Protein AF-A0A2N2I3Z1-F1 (afdb_monomer)

Structure (mmCIF, N/CA/C/O backbone):
data_AF-A0A2N2I3Z1-F1
#
_entry.id   AF-A0A2N2I3Z1-F1
#
loop_
_atom_site.group_PDB
_atom_site.id
_atom_site.type_symbol
_atom_site.label_atom_id
_atom_site.label_alt_id
_atom_site.label_comp_id
_atom_site.label_asym_id
_atom_site.label_entity_id
_atom_site.label_seq_id
_atom_site.pdbx_PDB_ins_code
_atom_site.Cartn_x
_atom_site.Cartn_y
_atom_site.Cartn_z
_atom_site.occupancy
_atom_site.B_iso_or_equiv
_atom_site.auth_seq_id
_atom_site.auth_comp_id
_atom_site.auth_asym_id
_atom_site.auth_atom_id
_atom_site.pdbx_PDB_model_num
ATOM 1 N N . MET A 1 1 ? 44.248 4.668 8.172 1.00 40.88 1 MET A N 1
ATOM 2 C CA . MET A 1 1 ? 42.814 4.752 8.514 1.00 40.88 1 MET A CA 1
ATOM 3 C C . MET A 1 1 ? 42.147 3.564 7.845 1.00 40.88 1 MET A C 1
ATOM 5 O O . MET A 1 1 ? 42.142 3.505 6.626 1.00 40.88 1 MET A O 1
ATOM 9 N N . VAL A 1 2 ? 41.771 2.548 8.620 1.00 36.62 2 VAL A N 1
ATOM 10 C CA . VAL A 1 2 ? 41.259 1.268 8.106 1.00 36.62 2 VAL A CA 1
ATOM 11 C C . VAL A 1 2 ? 39.742 1.320 8.251 1.00 36.62 2 VAL A C 1
ATOM 13 O O . VAL A 1 2 ? 39.257 1.474 9.369 1.00 36.62 2 VAL A O 1
ATOM 16 N N . PHE A 1 3 ? 38.997 1.263 7.148 1.00 42.47 3 PHE A N 1
ATOM 17 C CA . PHE A 1 3 ? 37.540 1.151 7.208 1.00 42.47 3 PHE A CA 1
ATOM 18 C C . PHE A 1 3 ? 37.201 -0.286 7.614 1.00 42.47 3 PHE A C 1
ATOM 20 O O . PHE A 1 3 ? 37.257 -1.201 6.797 1.00 42.47 3 PHE A O 1
ATOM 27 N N . THR A 1 4 ? 36.912 -0.507 8.895 1.00 47.84 4 THR A N 1
ATOM 28 C CA . THR A 1 4 ? 36.293 -1.756 9.348 1.00 47.84 4 THR A CA 1
ATOM 29 C C . THR A 1 4 ? 34.893 -1.841 8.752 1.00 47.84 4 THR A C 1
ATOM 31 O O . THR A 1 4 ? 34.118 -0.891 8.859 1.00 47.84 4 THR A O 1
ATOM 34 N N . GLY A 1 5 ? 34.616 -2.960 8.078 1.00 46.31 5 GLY A N 1
ATOM 35 C CA . GLY A 1 5 ? 33.429 -3.185 7.261 1.00 46.31 5 GLY A CA 1
ATOM 36 C C . GLY A 1 5 ? 32.123 -2.821 7.962 1.00 46.31 5 GLY A C 1
ATOM 37 O O . GLY A 1 5 ? 31.852 -3.266 9.077 1.00 46.31 5 GLY A O 1
ATOM 38 N N . GLY A 1 6 ? 31.303 -2.027 7.273 1.00 40.97 6 GLY A N 1
ATOM 39 C CA . GLY A 1 6 ? 29.893 -1.905 7.604 1.00 40.97 6 GLY A CA 1
ATOM 40 C C . GLY A 1 6 ? 29.243 -3.270 7.413 1.00 40.97 6 GLY A C 1
ATOM 41 O O . GLY A 1 6 ? 29.343 -3.853 6.333 1.00 40.97 6 GLY A O 1
ATOM 42 N N . GLY A 1 7 ? 28.614 -3.799 8.464 1.00 49.03 7 GLY A N 1
ATOM 43 C CA . GLY A 1 7 ? 27.724 -4.950 8.322 1.00 49.03 7 GLY A CA 1
ATOM 44 C C . GLY A 1 7 ? 26.654 -4.667 7.258 1.00 49.03 7 GLY A C 1
ATOM 45 O O . GLY A 1 7 ? 26.416 -3.496 6.943 1.00 49.03 7 GLY A O 1
ATOM 46 N N . PRO A 1 8 ? 26.016 -5.703 6.684 1.00 54.47 8 PRO A N 1
ATOM 47 C CA . PRO A 1 8 ? 24.978 -5.498 5.684 1.00 54.47 8 PRO A CA 1
ATOM 48 C C . PRO A 1 8 ? 23.944 -4.528 6.253 1.00 54.47 8 PRO A C 1
ATOM 50 O O . PRO A 1 8 ? 23.392 -4.757 7.333 1.00 54.47 8 PRO A O 1
ATOM 53 N N . LEU A 1 9 ? 23.731 -3.410 5.555 1.00 52.53 9 LEU A N 1
ATOM 54 C CA . LEU A 1 9 ? 22.637 -2.513 5.891 1.00 52.53 9 LEU A CA 1
ATOM 55 C C . LEU A 1 9 ? 21.364 -3.368 5.894 1.00 52.53 9 LEU A C 1
ATOM 57 O O . LEU A 1 9 ? 21.168 -4.140 4.952 1.00 52.53 9 LEU A O 1
ATOM 61 N N . PRO A 1 10 ? 20.522 -3.296 6.934 1.00 66.12 10 PRO A N 1
ATOM 62 C CA . PRO A 1 10 ? 19.252 -3.997 6.924 1.00 66.12 10 PRO A CA 1
ATOM 63 C C . PRO A 1 10 ? 18.361 -3.339 5.864 1.00 66.12 10 PRO A C 1
ATOM 65 O O . PRO A 1 10 ? 17.658 -2.372 6.145 1.00 66.12 10 PRO A O 1
ATOM 68 N N . VAL A 1 11 ? 18.457 -3.831 4.630 1.00 71.38 11 VAL A N 1
ATOM 69 C CA . VAL A 1 11 ? 17.622 -3.425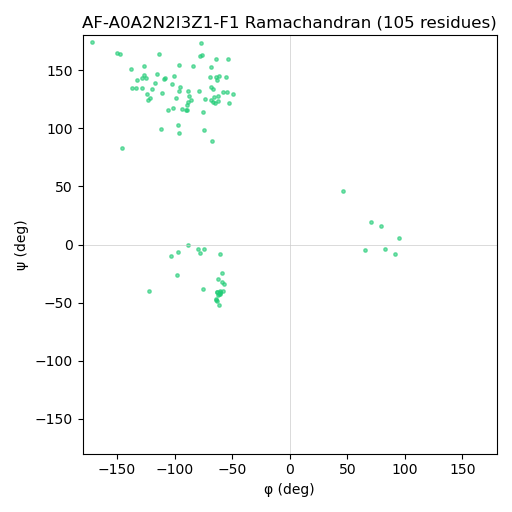 3.502 1.00 71.38 11 VAL A CA 1
ATOM 70 C C . VAL A 1 11 ? 16.284 -4.133 3.640 1.00 71.38 11 VAL A C 1
ATOM 72 O O . VAL A 1 11 ? 16.217 -5.335 3.891 1.00 71.38 11 VAL A O 1
ATOM 75 N N . SER A 1 12 ? 15.211 -3.367 3.497 1.00 81.94 12 SER A N 1
ATOM 76 C CA . SER A 1 12 ? 13.855 -3.895 3.486 1.00 81.94 12 SER A CA 1
ATOM 77 C C . SER A 1 12 ? 13.651 -4.849 2.318 1.00 81.94 12 SER A C 1
ATOM 79 O O . SER A 1 12 ? 13.895 -4.478 1.169 1.00 81.94 12 SER A O 1
ATOM 81 N N . SER A 1 13 ? 13.151 -6.055 2.593 1.00 87.38 13 SER A N 1
ATOM 82 C CA . SER A 1 13 ? 12.783 -7.008 1.540 1.00 87.38 13 SER A CA 1
ATOM 83 C C . SER A 1 13 ? 11.730 -6.429 0.592 1.00 87.38 13 SER A C 1
ATOM 85 O O . SER A 1 13 ? 11.773 -6.701 -0.602 1.00 87.38 13 SER A O 1
ATOM 87 N N . ARG A 1 14 ? 10.836 -5.566 1.095 1.00 91.00 14 ARG A N 1
ATOM 88 C CA . ARG A 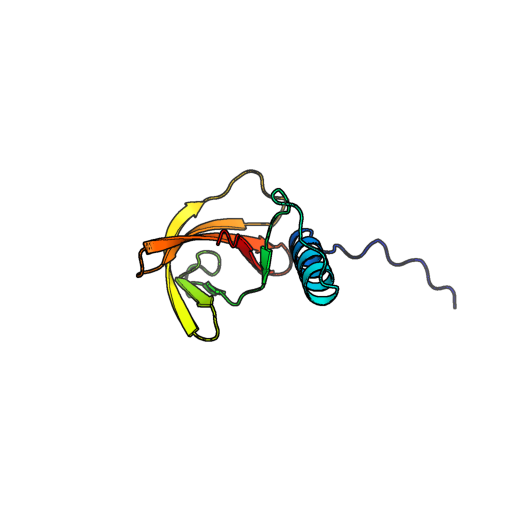1 14 ? 9.805 -4.897 0.289 1.00 91.00 14 ARG A CA 1
ATOM 89 C C . ARG A 1 14 ? 10.367 -3.768 -0.563 1.00 91.00 14 ARG A C 1
ATOM 91 O O . ARG A 1 14 ? 9.962 -3.645 -1.712 1.00 91.00 14 ARG A O 1
ATOM 98 N N . ALA A 1 15 ? 11.324 -2.995 -0.043 1.00 89.12 15 ALA A N 1
ATOM 99 C CA . ALA A 1 15 ? 12.042 -2.011 -0.858 1.00 89.12 15 ALA A CA 1
ATOM 100 C C . ALA A 1 15 ? 12.808 -2.692 -1.996 1.00 89.12 15 ALA A C 1
ATOM 102 O O . ALA A 1 15 ? 12.785 -2.212 -3.125 1.00 89.12 15 ALA A O 1
ATOM 103 N N . LEU A 1 16 ? 13.462 -3.822 -1.701 1.00 89.94 16 LEU A N 1
ATOM 104 C CA . LEU A 1 16 ? 14.176 -4.603 -2.704 1.00 89.94 16 LEU A CA 1
ATOM 105 C C . LEU A 1 16 ? 13.214 -5.161 -3.760 1.00 89.94 16 LEU A C 1
ATOM 107 O O . LEU A 1 16 ? 13.469 -4.982 -4.945 1.00 89.94 16 LEU A O 1
ATOM 111 N N . ALA A 1 17 ? 12.094 -5.758 -3.338 1.00 90.38 17 ALA A N 1
ATOM 112 C CA . ALA A 1 17 ? 11.070 -6.275 -4.246 1.00 90.38 17 ALA A CA 1
ATOM 113 C C . ALA A 1 17 ? 10.464 -5.172 -5.130 1.00 90.38 17 ALA A C 1
ATOM 115 O O . ALA A 1 17 ? 10.289 -5.374 -6.330 1.00 90.38 17 ALA A O 1
ATOM 116 N N . GLN A 1 18 ? 10.195 -3.990 -4.562 1.00 91.62 18 GLN A N 1
ATOM 117 C CA . GLN A 1 18 ? 9.740 -2.835 -5.333 1.00 91.62 18 GLN A CA 1
ATOM 118 C C . GLN A 1 18 ? 10.791 -2.409 -6.366 1.00 91.62 18 GLN A C 1
ATOM 120 O O . GLN A 1 18 ? 10.471 -2.296 -7.544 1.00 91.62 18 GLN A O 1
ATOM 125 N N . ALA A 1 19 ? 12.043 -2.201 -5.947 1.00 92.31 19 ALA A N 1
ATOM 126 C CA . ALA A 1 19 ? 13.111 -1.764 -6.845 1.00 92.31 19 ALA A CA 1
ATOM 127 C C . ALA A 1 19 ? 13.354 -2.771 -7.979 1.00 92.31 19 ALA A C 1
ATOM 129 O O . ALA A 1 19 ? 13.548 -2.386 -9.128 1.00 92.31 19 ALA A O 1
ATOM 130 N N . GLU A 1 20 ? 13.311 -4.065 -7.668 1.00 93.12 20 GLU A N 1
ATOM 131 C CA . GLU A 1 20 ? 13.439 -5.132 -8.654 1.00 93.12 20 GLU A CA 1
ATOM 132 C C . GLU A 1 20 ? 12.285 -5.108 -9.671 1.00 93.12 20 GLU A C 1
ATOM 134 O O . GLU A 1 20 ? 12.519 -5.273 -10.869 1.00 93.12 20 GLU A O 1
ATOM 139 N N . TYR A 1 21 ? 11.051 -4.864 -9.215 1.00 92.31 21 TYR A N 1
ATOM 140 C CA . TYR A 1 21 ? 9.891 -4.704 -10.093 1.00 92.31 21 TYR A CA 1
ATOM 141 C C . TYR A 1 21 ? 10.042 -3.472 -11.000 1.00 92.31 21 TYR A C 1
ATOM 143 O O . TYR A 1 21 ? 9.857 -3.574 -12.214 1.00 92.31 21 TYR A O 1
ATOM 151 N N . ASP A 1 22 ? 10.417 -2.325 -10.429 1.00 92.06 22 ASP A N 1
ATOM 152 C CA . ASP A 1 22 ? 10.545 -1.055 -11.149 1.00 92.06 22 ASP A CA 1
ATOM 153 C C . ASP A 1 22 ? 11.626 -1.136 -12.243 1.00 92.06 22 ASP A C 1
ATOM 155 O O . ASP A 1 22 ? 11.371 -0.759 -13.387 1.00 92.06 22 ASP A O 1
ATOM 159 N N . ILE A 1 23 ? 12.785 -1.734 -11.938 1.00 94.31 23 ILE A N 1
ATOM 160 C CA . ILE A 1 23 ? 13.872 -1.966 -12.909 1.00 94.31 23 ILE A CA 1
ATOM 161 C C . ILE A 1 23 ? 13.411 -2.863 -14.063 1.00 94.31 23 ILE A C 1
ATOM 163 O O . ILE A 1 23 ? 13.761 -2.615 -15.218 1.00 94.31 23 ILE A O 1
ATOM 167 N N . ARG A 1 24 ? 12.633 -3.917 -13.780 1.00 94.19 24 ARG A N 1
ATOM 168 C CA . ARG A 1 24 ? 12.104 -4.803 -14.828 1.00 94.19 24 ARG A CA 1
ATOM 169 C C . ARG A 1 24 ? 11.173 -4.068 -15.772 1.00 94.19 24 ARG A C 1
ATOM 171 O O . ARG A 1 24 ? 11.361 -4.141 -16.984 1.00 94.19 24 ARG A O 1
ATOM 178 N N . MET A 1 25 ? 10.225 -3.327 -15.210 1.00 93.19 25 MET A N 1
ATOM 179 C CA . MET A 1 25 ? 9.288 -2.533 -15.994 1.00 93.19 25 MET A CA 1
ATOM 180 C C . MET A 1 25 ? 10.006 -1.477 -16.840 1.00 93.19 25 MET A C 1
ATOM 182 O O . MET A 1 25 ? 9.675 -1.325 -18.014 1.00 93.19 25 MET A O 1
ATOM 186 N N . GLU A 1 26 ? 11.008 -0.787 -16.284 1.00 95.19 26 GLU A N 1
ATOM 187 C CA . GLU A 1 26 ? 11.826 0.189 -17.018 1.00 95.19 26 GLU A CA 1
ATOM 188 C C . GLU A 1 26 ? 12.620 -0.465 -18.161 1.00 95.19 26 GLU A C 1
ATOM 190 O O . GLU A 1 26 ? 12.681 0.070 -19.267 1.00 95.19 26 GLU A O 1
ATOM 195 N N . GLY A 1 27 ? 13.175 -1.657 -17.924 1.00 95.81 27 GLY A N 1
ATOM 196 C CA . GLY A 1 27 ? 13.902 -2.442 -18.924 1.00 95.81 27 GLY A CA 1
ATOM 197 C C . GLY A 1 27 ? 13.022 -3.125 -19.977 1.00 95.81 27 GLY A C 1
ATOM 198 O O . GLY A 1 27 ? 13.553 -3.7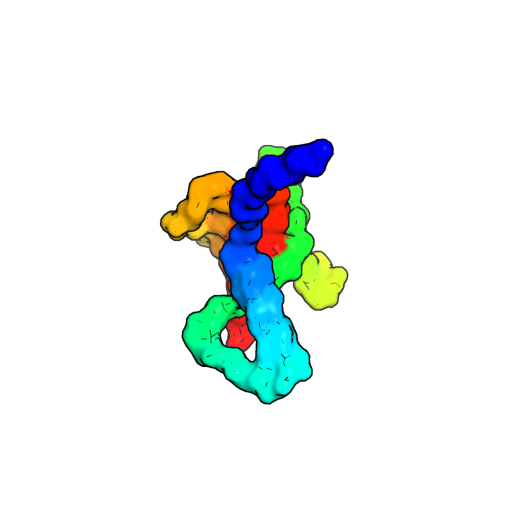66 -20.884 1.00 95.81 27 GLY A O 1
ATOM 199 N N . GLY A 1 28 ? 11.693 -3.020 -19.868 1.00 95.62 28 GLY A N 1
ATOM 200 C CA . GLY A 1 28 ? 10.747 -3.716 -20.744 1.00 95.62 28 GLY A CA 1
ATOM 201 C C . GLY A 1 28 ? 10.687 -5.230 -20.515 1.00 95.62 28 GLY A C 1
ATOM 202 O O . GLY A 1 28 ? 10.234 -5.965 -21.393 1.00 95.62 28 GLY A O 1
ATOM 203 N N . TRP A 1 29 ? 11.151 -5.713 -19.361 1.00 94.88 29 TRP A N 1
ATOM 204 C CA . TRP A 1 29 ? 11.013 -7.109 -18.955 1.00 94.88 29 TRP A CA 1
ATOM 205 C C . TRP A 1 29 ? 9.690 -7.311 -18.225 1.00 94.88 29 TRP A C 1
ATOM 207 O O . TRP A 1 29 ? 9.402 -6.626 -17.245 1.00 94.88 29 TRP A O 1
ATOM 217 N N . GLU A 1 30 ? 8.906 -8.290 -18.670 1.00 90.69 30 GLU A N 1
ATOM 218 C CA . GLU A 1 30 ? 7.681 -8.681 -17.975 1.00 90.69 30 GLU A CA 1
ATOM 219 C C . GLU A 1 30 ? 8.029 -9.305 -16.609 1.00 90.69 30 GLU A C 1
ATOM 221 O O . GLU A 1 30 ? 8.786 -10.283 -16.554 1.00 90.69 30 GLU A O 1
ATOM 226 N N . PRO A 1 31 ? 7.517 -8.758 -15.490 1.00 88.44 31 PRO A N 1
ATOM 227 C CA . PRO A 1 31 ? 7.708 -9.363 -14.180 1.00 88.44 31 PRO A CA 1
ATOM 228 C C . PRO A 1 31 ? 7.036 -10.744 -14.104 1.00 88.44 31 PRO A C 1
ATOM 230 O O . PRO A 1 31 ? 5.945 -10.920 -14.655 1.00 88.44 31 PRO A O 1
ATOM 233 N N . PRO A 1 32 ? 7.632 -11.722 -13.396 1.00 88.06 32 PRO A N 1
ATOM 234 C CA . PRO A 1 32 ? 6.973 -12.996 -13.127 1.00 88.06 3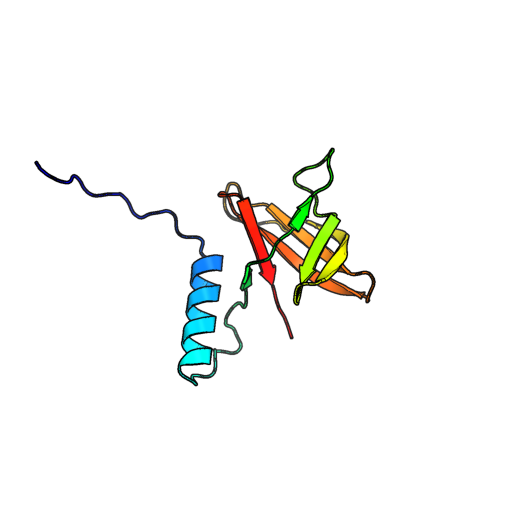2 PRO A CA 1
ATOM 235 C C . PRO A 1 32 ? 5.614 -12.802 -12.443 1.00 88.06 32 PRO A C 1
ATOM 237 O O . PRO A 1 32 ? 5.455 -11.920 -11.601 1.00 88.06 32 PRO A O 1
ATOM 240 N N . VAL A 1 33 ? 4.639 -13.654 -12.771 1.00 83.75 33 VAL A N 1
ATOM 241 C CA . VAL A 1 33 ? 3.266 -13.574 -12.228 1.00 83.75 33 VAL A CA 1
ATOM 242 C C . VAL A 1 33 ? 3.229 -13.761 -10.706 1.00 83.75 33 VAL A C 1
ATOM 244 O O . VAL A 1 33 ? 2.355 -13.225 -10.030 1.00 83.75 33 VAL A O 1
ATOM 247 N N . ASP A 1 34 ? 4.169 -14.527 -10.164 1.00 85.62 34 ASP A N 1
ATOM 248 C CA . ASP A 1 34 ? 4.319 -14.811 -8.738 1.00 85.62 34 ASP A CA 1
ATOM 249 C C . ASP A 1 34 ? 5.192 -13.787 -7.999 1.00 85.62 34 ASP A C 1
ATOM 251 O O . ASP A 1 34 ? 5.362 -13.891 -6.783 1.00 85.62 34 ASP A O 1
ATOM 255 N N . MET A 1 35 ? 5.726 -12.782 -8.699 1.00 84.75 35 MET A N 1
ATOM 256 C CA . MET A 1 35 ? 6.518 -11.737 -8.070 1.00 84.75 35 MET A CA 1
ATOM 257 C C . MET A 1 35 ? 5.636 -10.867 -7.171 1.00 84.75 35 MET A C 1
ATOM 259 O O . MET A 1 35 ? 4.655 -10.263 -7.610 1.00 84.75 35 MET A O 1
ATOM 263 N N . GLU A 1 36 ? 6.012 -10.756 -5.898 1.00 82.62 36 GLU A N 1
ATOM 264 C CA . GLU A 1 36 ? 5.322 -9.865 -4.973 1.00 82.62 36 GLU A CA 1
ATOM 265 C C . GLU A 1 36 ? 5.495 -8.403 -5.393 1.00 82.62 36 GLU A C 1
ATOM 267 O O . GLU A 1 36 ? 6.607 -7.874 -5.444 1.00 82.62 36 GLU A O 1
ATOM 272 N N . ARG A 1 37 ? 4.373 -7.722 -5.635 1.00 88.56 37 ARG A N 1
ATOM 273 C CA . ARG A 1 37 ? 4.363 -6.295 -5.944 1.00 88.56 37 ARG A CA 1
ATOM 274 C C . ARG A 1 37 ? 4.066 -5.474 -4.698 1.00 88.56 37 ARG A C 1
ATOM 276 O O . ARG A 1 37 ? 2.912 -5.341 -4.282 1.00 88.56 37 ARG A O 1
ATOM 283 N N . TRP A 1 38 ? 5.122 -4.887 -4.152 1.00 91.81 38 TRP A N 1
ATOM 284 C CA . TRP A 1 38 ? 5.050 -3.908 -3.075 1.00 91.81 38 TRP A CA 1
ATOM 285 C C . TRP A 1 38 ? 5.238 -2.502 -3.630 1.00 91.81 38 TRP A C 1
ATOM 287 O O . TRP A 1 38 ? 6.112 -2.278 -4.462 1.00 91.81 38 TRP A O 1
ATOM 297 N N . ILE A 1 39 ? 4.442 -1.548 -3.151 1.00 91.50 39 ILE A N 1
ATOM 298 C CA . ILE A 1 39 ? 4.664 -0.124 -3.426 1.00 91.50 39 ILE A CA 1
ATOM 299 C C . ILE A 1 39 ? 4.887 0.618 -2.122 1.00 91.50 39 ILE A C 1
ATOM 301 O O . ILE A 1 39 ? 4.130 0.429 -1.173 1.00 91.50 39 ILE A O 1
ATOM 305 N N . HIS A 1 40 ? 5.902 1.469 -2.070 1.00 93.19 40 HIS A N 1
ATOM 306 C CA . HIS A 1 40 ? 6.072 2.428 -0.992 1.00 93.19 40 HIS A CA 1
ATOM 307 C C . HIS A 1 40 ? 4.972 3.493 -1.066 1.00 93.19 40 HIS A C 1
ATOM 309 O O . HIS A 1 40 ? 4.677 4.018 -2.141 1.00 93.19 40 HIS A O 1
ATOM 315 N N . LEU A 1 41 ? 4.378 3.842 0.075 1.00 93.56 41 LEU A N 1
ATOM 316 C CA . LEU A 1 41 ? 3.353 4.884 0.147 1.00 93.56 41 LEU A CA 1
ATOM 317 C C . LEU A 1 41 ? 3.383 5.644 1.471 1.00 93.56 41 LEU A C 1
ATOM 319 O O . LEU A 1 41 ? 3.951 5.192 2.465 1.00 93.56 41 LEU A O 1
ATOM 323 N N . LEU A 1 42 ? 2.721 6.801 1.492 1.00 95.00 42 LEU A N 1
ATOM 324 C CA . LEU A 1 42 ? 2.523 7.562 2.721 1.00 95.00 42 LEU A CA 1
ATOM 325 C C . LEU A 1 42 ? 1.252 7.106 3.432 1.00 95.00 42 LEU A C 1
ATOM 327 O O . LEU A 1 42 ? 0.181 7.010 2.835 1.00 95.00 42 LEU A O 1
ATOM 331 N N . VAL A 1 43 ? 1.375 6.860 4.733 1.00 94.50 43 VAL A N 1
ATOM 332 C CA . VAL A 1 43 ? 0.265 6.472 5.602 1.00 94.50 43 VAL A CA 1
ATOM 333 C C . VAL A 1 43 ? 0.142 7.492 6.719 1.00 94.50 43 VAL A C 1
ATOM 335 O O . VAL A 1 43 ? 1.098 7.743 7.452 1.00 94.50 43 VAL A O 1
ATOM 338 N N . ASP A 1 44 ? -1.056 8.039 6.863 1.00 93.44 44 ASP A N 1
ATOM 339 C CA . ASP A 1 44 ? -1.453 8.824 8.021 1.00 93.44 44 ASP A CA 1
ATOM 340 C C . ASP A 1 44 ? -2.059 7.871 9.056 1.00 93.44 44 ASP A C 1
ATOM 342 O O . ASP A 1 44 ? -3.074 7.204 8.805 1.00 93.44 44 ASP A O 1
ATOM 346 N N . ALA A 1 45 ? -1.400 7.757 10.206 1.00 86.31 45 ALA A N 1
ATOM 347 C CA . ALA A 1 45 ? -1.852 6.939 11.324 1.00 86.31 45 ALA A CA 1
ATOM 348 C C . ALA A 1 45 ? -2.616 7.796 12.339 1.00 86.31 45 ALA A C 1
ATOM 350 O O . ALA A 1 45 ? -2.400 9.002 12.447 1.00 86.31 45 ALA A O 1
ATOM 351 N N . ARG A 1 46 ? -3.522 7.189 13.112 1.00 79.25 46 ARG A N 1
ATOM 352 C CA . ARG A 1 46 ? -4.344 7.967 14.052 1.00 79.25 46 ARG A CA 1
ATOM 353 C C . ARG A 1 46 ? -3.478 8.679 15.109 1.00 79.25 46 ARG A C 1
ATOM 355 O O . ARG A 1 46 ? -2.543 8.075 15.628 1.00 79.25 46 ARG A O 1
ATOM 362 N N . PRO A 1 47 ? -3.852 9.897 15.556 1.00 69.69 47 PRO A N 1
ATOM 363 C CA . PRO A 1 47 ? -3.077 10.642 16.558 1.00 69.69 47 PRO A CA 1
ATOM 364 C C . PRO A 1 47 ? -2.861 9.892 17.884 1.00 69.69 47 PRO A C 1
ATOM 366 O O . PRO A 1 47 ? -1.816 10.021 18.511 1.00 69.69 47 PRO A O 1
ATOM 369 N N . HIS A 1 48 ? -3.840 9.082 18.296 1.00 75.81 48 HIS A N 1
ATOM 370 C CA . HIS A 1 48 ? -3.811 8.310 19.547 1.00 75.81 48 HIS A CA 1
ATOM 371 C C . HIS A 1 48 ? -3.363 6.853 19.342 1.00 75.81 48 HIS A C 1
ATOM 373 O O . HIS A 1 48 ? -3.172 6.123 20.310 1.00 75.81 48 HIS A O 1
ATOM 379 N N . ASP A 1 49 ? -3.193 6.432 18.087 1.00 81.38 49 ASP A N 1
ATOM 380 C CA . ASP A 1 49 ? -2.687 5.118 17.708 1.00 81.38 49 ASP A CA 1
ATOM 381 C C . ASP A 1 49 ? -1.857 5.263 16.432 1.00 81.38 49 ASP A C 1
ATOM 383 O O . ASP A 1 49 ? -2.325 5.035 15.314 1.00 81.38 49 ASP A O 1
ATOM 387 N N . ARG A 1 50 ? -0.593 5.657 16.627 1.00 73.19 50 ARG A N 1
ATOM 388 C CA . ARG A 1 50 ? 0.378 5.876 15.546 1.00 73.19 50 ARG A CA 1
ATOM 389 C C . ARG A 1 50 ? 0.660 4.629 14.704 1.00 73.19 50 ARG A C 1
ATOM 391 O O . ARG A 1 50 ? 1.398 4.707 13.727 1.00 73.19 50 ARG A O 1
ATOM 398 N N . TRP A 1 51 ? 0.154 3.471 15.121 1.00 83.00 51 TRP A N 1
ATOM 399 C CA . TRP A 1 51 ? 0.347 2.208 14.426 1.00 83.00 51 TRP A CA 1
ATOM 400 C C . TRP A 1 51 ? -0.840 1.854 13.547 1.00 83.00 51 TRP A C 1
ATOM 402 O O . TRP A 1 51 ? -0.651 1.137 12.571 1.00 83.00 51 TRP A O 1
ATOM 412 N N . ARG A 1 52 ? -2.043 2.341 13.870 1.00 89.81 52 ARG A N 1
ATOM 413 C CA . ARG A 1 52 ? -3.252 2.007 13.125 1.00 89.81 52 ARG A CA 1
ATOM 414 C C . ARG A 1 52 ? -3.461 2.992 11.970 1.00 89.81 52 ARG A C 1
ATOM 416 O O . ARG A 1 52 ? -3.701 4.178 12.223 1.00 89.81 52 ARG A O 1
ATOM 423 N N . PRO A 1 53 ? -3.403 2.518 10.715 1.00 93.44 53 PRO A N 1
ATOM 424 C CA . PRO A 1 53 ? -3.594 3.369 9.550 1.00 93.44 53 PRO A CA 1
ATOM 425 C C . PRO A 1 53 ? -5.010 3.953 9.529 1.00 93.44 53 PRO A C 1
ATOM 427 O O . PRO A 1 53 ? -5.982 3.291 9.905 1.00 93.44 53 PRO A O 1
ATOM 430 N N . HIS A 1 54 ? -5.107 5.210 9.107 1.00 93.56 54 HIS A N 1
ATOM 431 C CA . HIS A 1 54 ? -6.359 5.948 8.953 1.00 93.56 54 HIS A CA 1
ATOM 432 C C . HIS A 1 54 ? -6.541 6.450 7.524 1.00 93.56 54 HIS A C 1
ATOM 434 O O . HIS A 1 54 ? -7.647 6.396 6.987 1.00 93.56 54 HIS A O 1
ATOM 440 N N . ARG A 1 55 ? -5.457 6.919 6.896 1.00 94.81 55 ARG A N 1
ATOM 441 C CA . ARG A 1 55 ? -5.456 7.317 5.488 1.00 94.81 55 ARG A CA 1
ATOM 442 C C . ARG A 1 55 ? -4.193 6.828 4.804 1.00 94.81 55 ARG A C 1
ATOM 444 O O . ARG A 1 55 ? -3.144 6.708 5.431 1.00 94.81 55 ARG A O 1
ATOM 451 N N . VAL A 1 56 ? -4.305 6.578 3.512 1.00 94.69 56 VAL A N 1
ATOM 452 C CA . VAL A 1 56 ? -3.197 6.191 2.639 1.00 94.69 56 VAL A CA 1
ATOM 453 C C . VAL A 1 56 ? -3.131 7.147 1.462 1.00 94.69 56 VAL A C 1
ATOM 455 O O . VAL A 1 56 ? -4.175 7.582 0.976 1.00 94.69 56 VAL A O 1
ATOM 458 N N . GLN A 1 57 ? -1.930 7.486 1.007 1.00 94.25 57 GLN A N 1
ATOM 459 C CA . GLN A 1 57 ? -1.756 8.263 -0.210 1.00 94.25 57 GLN A CA 1
ATOM 460 C C . GLN A 1 57 ? -1.554 7.321 -1.398 1.00 94.25 57 GLN A C 1
ATOM 462 O O . GLN A 1 57 ? -0.572 6.583 -1.447 1.00 94.25 57 GLN A O 1
ATOM 467 N N . LEU A 1 58 ? -2.485 7.349 -2.349 1.00 88.44 58 LEU A N 1
ATOM 468 C CA . LEU A 1 58 ? -2.453 6.576 -3.591 1.00 88.44 58 LEU A CA 1
ATOM 469 C C . LEU A 1 58 ? -2.674 7.537 -4.753 1.00 88.44 58 LEU A C 1
ATOM 471 O O . LEU A 1 58 ? -3.558 8.385 -4.671 1.00 88.44 58 LEU A O 1
ATOM 475 N N . ALA A 1 59 ? -1.878 7.417 -5.819 1.00 86.44 59 ALA A N 1
ATOM 476 C CA . ALA A 1 59 ? -1.945 8.322 -6.973 1.00 86.44 59 ALA A CA 1
ATOM 477 C C . ALA A 1 59 ? -2.021 9.807 -6.549 1.00 86.44 59 ALA A C 1
ATOM 479 O O . ALA A 1 59 ? -2.879 10.557 -7.004 1.00 86.44 59 ALA A O 1
ATOM 480 N N . GLU A 1 60 ? -1.162 10.190 -5.595 1.00 88.94 60 GLU A N 1
ATOM 481 C CA . GLU A 1 60 ? -1.061 11.537 -5.003 1.00 88.94 60 GLU A CA 1
ATOM 482 C C . GLU A 1 60 ? -2.281 12.010 -4.185 1.00 88.94 60 GLU A C 1
ATOM 484 O O . GLU A 1 60 ? -2.199 13.028 -3.493 1.00 88.94 60 GLU A O 1
ATOM 489 N N . ALA A 1 61 ? -3.370 11.242 -4.143 1.00 91.75 61 ALA A N 1
ATOM 490 C CA . ALA A 1 61 ? -4.574 11.539 -3.379 1.00 91.75 61 ALA A CA 1
ATOM 491 C C . ALA A 1 61 ? -4.631 10.757 -2.058 1.00 91.75 61 ALA A C 1
ATOM 493 O O . ALA A 1 61 ? -4.210 9.606 -1.957 1.00 91.75 61 ALA A O 1
ATOM 494 N N . TRP A 1 62 ? -5.185 11.379 -1.017 1.0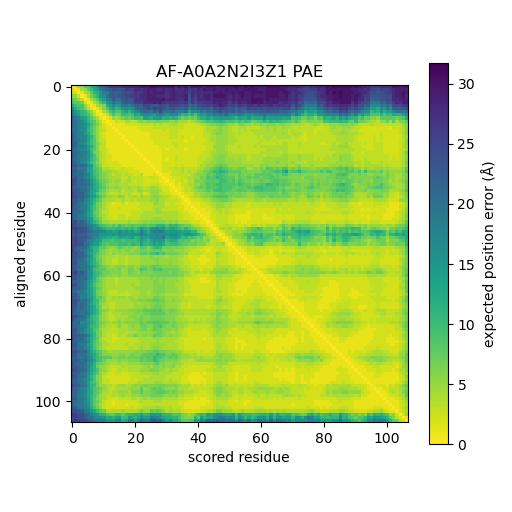0 94.50 62 TRP A N 1
ATOM 495 C CA . TRP A 1 62 ? -5.397 10.721 0.271 1.00 94.50 62 TRP A CA 1
ATOM 496 C C . TRP A 1 62 ? -6.744 10.003 0.316 1.00 94.50 62 TRP A C 1
ATOM 498 O O . TRP A 1 62 ? -7.795 10.637 0.223 1.00 94.50 62 TRP A O 1
ATOM 508 N N . HIS A 1 63 ? -6.709 8.704 0.586 1.00 93.94 63 HIS A N 1
ATOM 509 C CA . HIS A 1 63 ? -7.879 7.850 0.739 1.00 93.94 63 HIS A CA 1
ATOM 510 C C . HIS A 1 63 ? -8.023 7.407 2.189 1.00 93.94 63 HIS A C 1
ATOM 512 O O . HIS A 1 63 ? -7.071 6.923 2.797 1.00 93.94 63 HIS A O 1
ATOM 518 N N . GLU A 1 64 ? -9.221 7.559 2.747 1.00 95.19 64 GLU A N 1
ATOM 519 C CA . GLU A 1 64 ? -9.543 6.963 4.042 1.00 95.19 64 GLU A CA 1
ATOM 520 C C . GLU A 1 64 ? -9.625 5.444 3.943 1.00 95.19 64 GLU A C 1
ATOM 522 O O . GLU A 1 64 ? -10.106 4.898 2.941 1.00 95.19 64 GLU A O 1
ATOM 527 N N . VAL A 1 65 ? -9.176 4.784 5.009 1.00 94.81 65 VAL A N 1
ATOM 528 C CA . VAL A 1 65 ? -9.181 3.330 5.111 1.00 94.81 65 VAL A CA 1
ATOM 529 C C . VAL A 1 65 ? -9.740 2.845 6.441 1.00 94.81 65 VAL A C 1
ATOM 531 O O . VAL A 1 65 ? -9.447 3.386 7.509 1.00 94.81 65 VAL A O 1
ATOM 534 N N . ASP A 1 66 ? -10.488 1.753 6.363 1.00 95.25 66 ASP A N 1
ATOM 535 C CA . ASP A 1 66 ? -10.922 0.965 7.502 1.00 95.25 66 ASP A CA 1
ATOM 536 C C . ASP A 1 66 ? -10.010 -0.246 7.664 1.00 95.25 66 ASP A C 1
ATOM 538 O O . ASP A 1 66 ? -9.821 -1.036 6.739 1.00 95.25 66 ASP A O 1
ATOM 542 N N . VAL A 1 67 ? -9.445 -0.418 8.859 1.00 94.88 67 VAL A N 1
ATOM 543 C CA . VAL A 1 67 ? -8.700 -1.635 9.199 1.00 94.88 67 VAL A CA 1
ATOM 544 C C . VAL A 1 67 ? -9.695 -2.756 9.458 1.00 94.88 67 VAL A C 1
ATOM 546 O O . VAL A 1 67 ? -10.436 -2.710 10.442 1.00 94.88 67 VAL A O 1
ATOM 549 N N . ILE A 1 68 ? -9.667 -3.764 8.591 1.00 96.06 68 ILE A N 1
ATOM 550 C CA . ILE A 1 68 ? -10.543 -4.941 8.634 1.00 96.06 68 ILE A CA 1
ATOM 551 C C . ILE A 1 68 ? -9.831 -6.186 9.175 1.00 96.06 68 ILE A C 1
ATOM 553 O O . ILE A 1 68 ? -10.480 -7.184 9.469 1.00 96.06 68 ILE A O 1
ATOM 557 N N . GLY A 1 69 ? -8.507 -6.134 9.343 1.00 95.38 69 GLY A N 1
ATOM 558 C CA . GLY A 1 69 ? -7.737 -7.220 9.942 1.00 95.38 69 GLY A CA 1
ATOM 559 C C . GLY A 1 69 ? -6.278 -6.859 10.203 1.00 95.38 69 GLY A C 1
ATOM 560 O O . GLY A 1 69 ? -5.795 -5.796 9.807 1.00 95.38 69 GLY A O 1
ATOM 561 N N . THR A 1 70 ? -5.565 -7.768 10.860 1.00 94.75 70 THR A N 1
ATOM 562 C CA . THR A 1 70 ? -4.120 -7.689 11.106 1.00 94.75 70 THR A CA 1
ATOM 563 C C . THR A 1 70 ? -3.404 -8.825 10.382 1.00 94.75 70 THR A C 1
ATOM 565 O O . THR A 1 70 ? -3.946 -9.917 10.229 1.00 94.75 70 THR A O 1
ATOM 568 N N . VAL A 1 71 ? -2.182 -8.565 9.923 1.00 94.38 71 VAL A N 1
ATOM 569 C CA . VAL A 1 71 ? -1.325 -9.574 9.287 1.00 94.38 71 VAL A CA 1
ATOM 570 C C . VAL A 1 71 ? -0.389 -10.157 10.336 1.00 94.38 71 VAL A C 1
ATOM 572 O O . VAL A 1 71 ? 0.200 -9.422 11.130 1.00 94.38 71 VAL A O 1
ATOM 575 N N . VAL A 1 72 ? -0.247 -11.478 10.325 1.00 92.19 72 VAL A N 1
ATOM 576 C CA . VAL A 1 72 ? 0.641 -12.239 11.213 1.00 92.19 72 VAL A CA 1
ATOM 577 C C . VAL A 1 72 ? 1.772 -12.885 10.410 1.00 92.19 72 VAL A C 1
ATOM 579 O O . VAL A 1 72 ? 1.685 -12.974 9.189 1.00 92.19 72 VAL A O 1
ATOM 582 N N . GLY A 1 73 ? 2.834 -13.332 11.086 1.00 91.06 73 GLY A N 1
ATOM 583 C CA . GLY A 1 73 ? 3.983 -13.981 10.433 1.00 91.06 73 GLY A CA 1
ATOM 584 C C . GLY A 1 73 ? 4.975 -13.019 9.770 1.00 91.06 73 GLY A C 1
ATOM 585 O O . GLY A 1 73 ? 5.789 -13.445 8.958 1.00 91.06 73 GLY A O 1
ATOM 586 N N . LEU A 1 74 ? 4.907 -11.728 10.102 1.00 89.94 74 LEU A N 1
ATOM 587 C CA . LEU A 1 74 ? 5.866 -10.726 9.641 1.00 89.94 74 LEU A CA 1
ATOM 588 C C . LEU A 1 74 ? 7.178 -10.795 10.429 1.00 89.94 74 LEU A C 1
ATOM 590 O O . LEU A 1 74 ? 7.223 -11.351 11.530 1.00 89.94 74 LEU A O 1
ATOM 594 N N . ALA A 1 75 ? 8.235 -10.198 9.876 1.00 88.88 75 ALA A N 1
ATOM 595 C CA . ALA A 1 75 ? 9.521 -10.114 10.555 1.00 88.88 75 ALA A CA 1
ATOM 596 C C . ALA A 1 75 ? 9.432 -9.271 11.842 1.00 88.88 75 ALA A C 1
ATOM 598 O O . ALA A 1 75 ? 8.525 -8.455 12.029 1.00 88.88 75 ALA A O 1
ATOM 599 N N . GLU A 1 76 ? 10.393 -9.457 12.748 1.00 87.56 76 GLU A N 1
ATOM 600 C CA . GLU A 1 76 ? 10.411 -8.738 14.022 1.00 87.56 76 GLU A CA 1
ATOM 601 C C . GLU A 1 76 ? 10.439 -7.212 13.817 1.00 87.56 76 GLU A 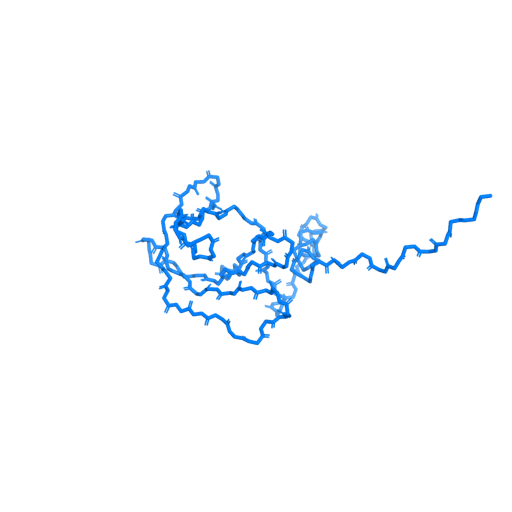C 1
ATOM 603 O O . GLU A 1 76 ? 11.245 -6.665 13.061 1.00 87.56 76 GLU A O 1
ATOM 608 N N . GLY A 1 77 ? 9.546 -6.510 14.520 1.00 87.12 77 GLY A N 1
ATOM 609 C CA . GLY A 1 77 ? 9.409 -5.055 14.431 1.00 87.12 77 GLY A CA 1
ATOM 610 C C . GLY A 1 77 ? 8.562 -4.565 13.254 1.00 87.12 77 GLY A C 1
ATOM 611 O O . GLY A 1 77 ? 8.301 -3.363 13.171 1.00 87.12 77 GLY A O 1
ATOM 612 N N . GLU A 1 78 ? 8.091 -5.460 12.384 1.00 91.38 78 GLU A N 1
ATOM 613 C CA . GLU A 1 78 ? 7.098 -5.135 11.363 1.00 91.38 78 GLU A CA 1
ATOM 614 C C . GLU A 1 78 ? 5.673 -5.206 11.919 1.00 91.38 78 GLU A C 1
ATOM 616 O O . GLU A 1 78 ? 5.373 -5.929 12.874 1.00 91.38 78 GLU A O 1
ATOM 621 N N . ARG A 1 79 ? 4.762 -4.449 11.306 1.00 93.12 79 ARG A N 1
ATOM 622 C CA . ARG A 1 79 ? 3.325 -4.533 11.589 1.00 93.12 79 ARG A CA 1
ATOM 623 C C . ARG A 1 79 ? 2.540 -4.489 10.299 1.00 93.12 79 ARG A C 1
ATOM 625 O O . ARG A 1 79 ? 2.799 -3.625 9.470 1.00 93.12 79 ARG A O 1
ATOM 632 N N . GLY A 1 80 ? 1.552 -5.364 10.164 1.00 94.56 80 GLY A N 1
ATOM 633 C CA . GLY A 1 80 ? 0.710 -5.400 8.980 1.00 94.56 80 GLY A CA 1
ATOM 634 C C . GLY A 1 80 ? -0.768 -5.321 9.299 1.00 94.56 80 GLY A C 1
ATOM 635 O O . GLY A 1 80 ? -1.243 -5.845 10.308 1.00 94.56 80 GLY A O 1
ATOM 636 N N . PHE A 1 81 ? -1.494 -4.673 8.400 1.00 95.38 81 PHE A N 1
ATOM 637 C CA . PHE A 1 81 ? -2.921 -4.434 8.488 1.00 95.38 81 PHE A CA 1
ATOM 638 C C . PHE A 1 81 ? -3.567 -4.758 7.152 1.00 95.38 81 PHE A C 1
ATOM 640 O O . PHE A 1 81 ? -3.097 -4.318 6.106 1.00 95.38 81 PHE A O 1
ATOM 647 N N . ARG A 1 82 ? -4.681 -5.482 7.192 1.00 96.06 82 ARG A N 1
ATOM 648 C CA . ARG A 1 82 ? -5.593 -5.562 6.057 1.00 96.06 82 ARG A CA 1
ATOM 649 C C . ARG A 1 82 ? -6.539 -4.378 6.154 1.00 96.06 82 ARG A C 1
ATOM 651 O O . ARG A 1 82 ? -7.187 -4.187 7.188 1.00 96.06 82 ARG A O 1
ATOM 658 N N . VAL A 1 83 ? -6.603 -3.581 5.099 1.00 95.19 83 VAL A N 1
ATOM 659 C CA . VAL A 1 83 ? -7.415 -2.371 5.063 1.00 95.19 83 VAL A CA 1
ATOM 660 C C . VAL A 1 83 ? -8.337 -2.362 3.857 1.00 95.19 83 VAL A C 1
ATOM 662 O O . VAL A 1 83 ? -8.042 -2.964 2.825 1.00 95.19 83 VAL A O 1
ATOM 665 N N . ARG A 1 84 ? -9.454 -1.655 3.994 1.00 95.19 84 ARG A N 1
ATOM 666 C CA . ARG A 1 84 ? -10.416 -1.408 2.927 1.00 95.19 84 ARG A CA 1
ATOM 667 C C . ARG A 1 84 ? -10.608 0.091 2.764 1.00 95.19 84 ARG A C 1
ATOM 669 O O . ARG A 1 84 ? -10.831 0.799 3.739 1.00 95.19 84 ARG A O 1
ATOM 676 N N . THR A 1 85 ? -10.505 0.575 1.538 1.00 93.56 85 THR A N 1
ATOM 677 C CA . THR A 1 85 ? -10.811 1.967 1.187 1.00 93.56 85 THR A CA 1
ATOM 678 C C . THR A 1 85 ? -12.323 2.192 1.127 1.00 93.56 85 THR A 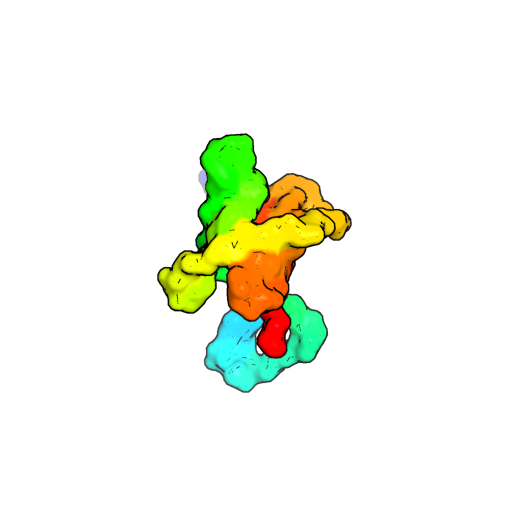C 1
ATOM 680 O O . THR A 1 85 ? -13.100 1.249 0.970 1.00 93.56 85 THR A O 1
ATOM 683 N N . ARG A 1 86 ? -12.765 3.455 1.158 1.00 90.50 86 ARG A N 1
ATOM 684 C CA . ARG A 1 86 ? -14.191 3.802 0.977 1.00 90.50 86 ARG A CA 1
ATOM 685 C C . ARG A 1 86 ? -14.790 3.346 -0.359 1.00 90.50 86 ARG A C 1
ATOM 687 O O . ARG A 1 86 ? -15.998 3.166 -0.444 1.00 90.50 86 ARG A O 1
ATOM 694 N N . THR A 1 87 ? -13.970 3.157 -1.394 1.00 88.81 87 THR A N 1
ATOM 695 C CA . THR A 1 87 ? -14.419 2.635 -2.697 1.00 88.81 87 THR A CA 1
ATOM 696 C C . THR A 1 87 ? -14.590 1.113 -2.696 1.00 88.81 87 THR A C 1
ATOM 698 O O . THR A 1 87 ? -15.031 0.549 -3.691 1.00 88.81 87 THR A O 1
ATOM 701 N N . GLY A 1 88 ? -14.251 0.441 -1.591 1.00 90.69 88 GLY A N 1
ATOM 702 C CA . GLY A 1 88 ? -14.332 -1.009 -1.439 1.00 90.69 88 GLY A CA 1
ATOM 703 C C . GLY A 1 88 ? -13.050 -1.752 -1.816 1.00 90.69 88 GLY A C 1
ATOM 704 O O . GLY A 1 88 ? -12.958 -2.944 -1.535 1.00 90.69 88 GLY A O 1
ATOM 705 N N . ALA A 1 89 ? -12.047 -1.074 -2.387 1.00 90.62 89 ALA A N 1
ATOM 706 C CA . ALA A 1 89 ? -10.769 -1.702 -2.711 1.00 90.62 89 ALA A CA 1
ATOM 707 C C . ALA A 1 89 ? -10.026 -2.110 -1.434 1.00 90.62 89 ALA A C 1
ATOM 709 O O . ALA A 1 89 ? -9.919 -1.316 -0.492 1.00 90.62 89 ALA A O 1
ATOM 710 N N . GLU A 1 90 ? -9.502 -3.332 -1.419 1.00 94.38 90 GLU A N 1
ATOM 711 C CA . GLU A 1 90 ? -8.758 -3.885 -0.293 1.00 94.38 90 GLU A CA 1
ATOM 712 C C . GLU A 1 90 ? -7.273 -3.995 -0.593 1.00 94.38 90 GLU A C 1
ATOM 714 O O . GLU A 1 90 ? -6.875 -4.371 -1.692 1.00 94.38 90 GLU A O 1
ATOM 719 N N . MET A 1 91 ? -6.463 -3.746 0.428 1.00 93.69 91 MET A N 1
ATOM 720 C CA . MET A 1 91 ? -5.018 -3.914 0.362 1.00 93.69 91 MET A CA 1
ATOM 721 C C . MET A 1 91 ? -4.458 -4.288 1.729 1.00 93.69 91 MET A C 1
ATOM 723 O O . MET A 1 91 ? -5.095 -4.154 2.775 1.00 93.69 91 MET A O 1
ATOM 727 N N . THR A 1 92 ? -3.236 -4.765 1.703 1.00 95.31 92 THR A N 1
ATOM 728 C CA . THR A 1 92 ? -2.408 -5.129 2.833 1.00 95.31 92 THR A CA 1
ATOM 729 C C . THR A 1 92 ? -1.362 -4.047 2.989 1.00 95.31 92 THR A C 1
ATOM 731 O O . THR A 1 92 ? -0.521 -3.871 2.118 1.00 95.31 92 THR A O 1
ATOM 734 N N . LEU A 1 93 ? -1.400 -3.334 4.107 1.00 95.12 93 LEU A N 1
ATOM 735 C CA . LEU A 1 93 ? -0.373 -2.373 4.477 1.00 95.12 93 LEU A CA 1
ATOM 736 C C . LEU A 1 93 ? 0.611 -3.041 5.418 1.00 95.12 93 LEU A C 1
ATOM 738 O O . LEU A 1 93 ? 0.192 -3.630 6.412 1.00 95.12 93 LEU A O 1
ATOM 742 N N . VAL A 1 94 ? 1.904 -2.899 5.159 1.00 94.62 94 VAL A N 1
ATOM 743 C CA . VAL A 1 94 ? 2.954 -3.305 6.088 1.00 94.62 94 VAL A CA 1
ATOM 744 C C . VAL A 1 94 ? 3.843 -2.118 6.403 1.00 94.62 94 VAL A C 1
ATOM 746 O O . VAL A 1 94 ? 4.415 -1.494 5.513 1.00 94.62 94 VAL A O 1
ATOM 749 N N . ARG A 1 95 ? 3.966 -1.825 7.695 1.00 93.38 95 ARG A N 1
ATOM 750 C CA . ARG A 1 95 ? 4.974 -0.927 8.235 1.00 93.38 95 ARG A CA 1
ATOM 751 C C . ARG A 1 95 ? 6.212 -1.736 8.556 1.00 93.38 95 ARG A C 1
ATOM 753 O O . ARG A 1 95 ? 6.162 -2.629 9.405 1.00 93.38 95 ARG A O 1
ATOM 760 N N . GLU A 1 96 ? 7.321 -1.394 7.928 1.00 91.12 96 GLU A N 1
ATOM 761 C CA . GLU A 1 96 ? 8.599 -2.007 8.261 1.00 91.12 96 GLU A CA 1
ATOM 762 C C . GLU A 1 96 ? 9.185 -1.437 9.561 1.00 91.12 96 GLU A C 1
ATOM 764 O O . GLU A 1 96 ? 8.712 -0.440 10.126 1.00 91.12 96 GLU A O 1
ATOM 769 N N . ARG A 1 97 ? 10.288 -2.040 10.005 1.00 87.56 97 ARG A N 1
ATOM 770 C CA . ARG A 1 97 ? 10.993 -1.651 11.230 1.00 87.56 97 ARG A CA 1
ATOM 771 C C . ARG A 1 97 ? 11.452 -0.186 11.235 1.00 87.56 97 ARG A C 1
ATOM 773 O O . ARG A 1 97 ? 11.312 0.482 12.258 1.00 87.56 97 ARG A O 1
ATOM 780 N N . LEU A 1 98 ? 11.951 0.328 10.107 1.00 87.94 98 LEU A N 1
ATOM 781 C CA . LEU A 1 98 ? 12.404 1.724 9.973 1.00 87.94 98 LEU A CA 1
ATOM 782 C C . LEU A 1 98 ? 11.248 2.722 9.799 1.00 87.94 98 LEU A C 1
ATOM 784 O O . LEU A 1 98 ? 11.449 3.928 9.887 1.00 87.94 98 LEU A O 1
ATOM 788 N N . GLY A 1 99 ? 10.020 2.226 9.645 1.00 88.25 99 GLY A N 1
ATOM 789 C CA . GLY A 1 99 ? 8.808 3.034 9.642 1.00 88.25 99 GLY A CA 1
ATOM 790 C C . GLY A 1 99 ? 8.284 3.467 8.288 1.00 88.25 99 GLY A C 1
ATOM 791 O O . GLY A 1 99 ? 7.278 4.175 8.255 1.00 88.25 99 GLY A O 1
ATOM 792 N N . HIS A 1 100 ? 8.896 2.992 7.209 1.00 91.81 100 HIS A N 1
ATOM 793 C CA . HIS A 1 100 ? 8.312 3.065 5.880 1.00 91.81 100 HIS A CA 1
ATOM 794 C C . HIS A 1 100 ? 7.094 2.145 5.765 1.00 91.81 100 HIS A C 1
ATOM 796 O O . HIS A 1 100 ? 6.972 1.138 6.472 1.00 91.81 100 HIS A O 1
ATOM 802 N N . TRP A 1 101 ? 6.178 2.511 4.878 1.00 93.94 101 TRP A N 1
ATOM 803 C CA . TRP A 1 101 ? 4.951 1.769 4.639 1.00 93.94 101 TRP A CA 1
ATOM 804 C C . TRP A 1 101 ? 4.919 1.251 3.213 1.00 93.94 101 TRP A C 1
ATOM 806 O O . TRP A 1 101 ? 5.263 1.974 2.280 1.00 93.94 101 TRP A O 1
ATOM 816 N N . TYR A 1 102 ? 4.456 0.013 3.069 1.00 94.38 102 TYR A N 1
ATOM 817 C CA . TYR A 1 102 ? 4.285 -0.646 1.785 1.00 94.38 102 TYR A CA 1
ATOM 818 C C . TYR A 1 102 ? 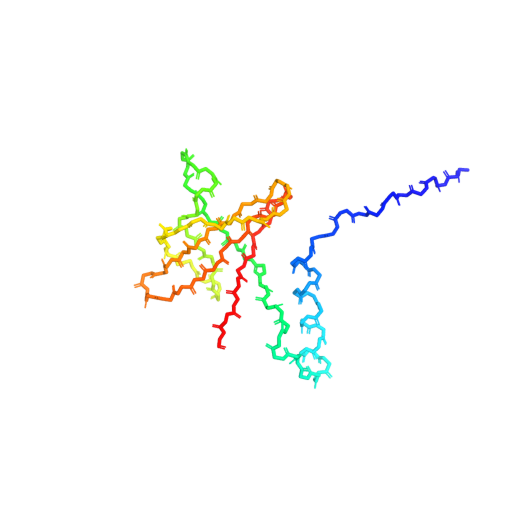2.877 -1.218 1.655 1.00 94.38 102 TYR A C 1
ATOM 820 O O . TYR A 1 102 ? 2.339 -1.732 2.637 1.00 94.38 102 TYR A O 1
ATOM 828 N N . ALA A 1 103 ? 2.298 -1.160 0.457 1.00 94.50 103 ALA A N 1
ATOM 829 C CA . ALA A 1 103 ? 1.053 -1.848 0.119 1.00 94.50 103 ALA A CA 1
ATOM 830 C C . ALA A 1 103 ? 1.318 -3.009 -0.833 1.00 94.50 103 ALA A C 1
ATOM 832 O O . ALA A 1 103 ? 2.138 -2.866 -1.743 1.00 94.50 103 ALA A O 1
ATOM 833 N N . ASP A 1 104 ? 0.590 -4.115 -0.658 1.00 90.94 104 ASP A N 1
ATOM 834 C CA . ASP A 1 104 ? 0.455 -5.099 -1.727 1.00 90.94 104 ASP A CA 1
ATOM 835 C C . ASP A 1 104 ? -0.479 -4.528 -2.798 1.00 90.94 104 ASP A C 1
ATOM 837 O O . ASP A 1 104 ? -1.596 -4.083 -2.532 1.00 90.94 104 ASP A O 1
ATOM 841 N N . VAL A 1 105 ? -0.006 -4.493 -4.033 1.00 72.12 105 VAL A N 1
ATOM 842 C CA . VAL A 1 105 ? -0.820 -4.027 -5.150 1.00 72.12 105 VAL A CA 1
ATOM 843 C C . VAL A 1 105 ? -1.107 -5.219 -6.029 1.00 72.12 105 VAL A C 1
ATOM 845 O O . VAL A 1 105 ? -0.274 -5.632 -6.831 1.00 72.12 105 VAL A O 1
ATOM 848 N N . ARG A 1 106 ? -2.303 -5.779 -5.857 1.00 62.06 106 ARG A N 1
ATOM 849 C CA . ARG A 1 106 ? -2.880 -6.737 -6.797 1.00 62.06 106 ARG A CA 1
ATOM 850 C C . ARG A 1 106 ? -3.797 -5.944 -7.731 1.00 62.06 106 ARG A C 1
ATOM 852 O O . ARG A 1 106 ? -4.911 -5.623 -7.326 1.00 62.06 106 ARG A O 1
ATOM 859 N N . TYR A 1 107 ? -3.295 -5.542 -8.899 1.00 43.19 107 TYR A N 1
ATOM 860 C CA . TYR A 1 107 ? -4.144 -5.072 -10.003 1.00 43.19 107 TYR A CA 1
ATOM 861 C C . TYR A 1 107 ? -4.599 -6.266 -10.834 1.00 43.19 107 TYR A C 1
ATOM 863 O O . TYR A 1 107 ? -3.768 -7.186 -11.005 1.00 43.19 107 TYR A O 1
#

Secondary structure (DSSP, 8-state):
---PPPPPP---HHHHHHHHHHHHHHTTPPPPTTS--EEEE-EEEETTEEEEEEEEEETTEEEEEEEEEEE-SPPTT-EEEEEEETTS-EEEEEE-TTS-EEEE---

pLDDT: mean 85.78, std 14.55, range [36.62, 96.06]

Radius of gyration: 15.96 Å; Cα contacts (8 Å, |Δi|>4): 171; chains: 1; bounding box: 57×26×40 Å

Foldseek 3Di:
DDPDDDDPDPDDPLVVLQVVVVVCVVVVHDDDPPRFHKDWWDFDADPVGRPHTQWTQDPNDIWGKDFPAWDPPDDPQKTKTWIATPVRDIWIWMQDNVGIIIIGDDD

Mean predicted aligned error: 6.92 Å

Nearest PDB structures (foldseek):
  3oby-assembly2_B  TM=4.120E-01  e=4.228E+00  Archaeoglobus fulgidus
  4esq-assembly1_A  TM=4.553E-01  e=4.983E+00  Mycobacterium tuberculosis H37Rv
  6zgp-assembly1_C  TM=5.422E-01  e=8.158E+00  Acinetobacter baumannii
  4fmd-assembly3_E  TM=3.786E-01  e=3.587E+00  Escherichia coli
  6ske-assembly2_C  TM=2.801E-01  e=9.615E+00  Gallus gallus

Solvent-accessible surface area (backbone atoms only — not comparable to full-atom values): 6453 Å² total; per-residue (Å²): 138,80,85,75,78,79,69,83,74,91,70,54,70,55,59,49,38,26,52,56,50,51,52,28,56,75,72,71,41,84,74,62,92,83,58,70,48,37,41,82,44,54,68,47,42,36,94,93,39,76,83,48,62,39,29,37,45,53,95,92,40,81,41,54,39,46,74,79,46,70,56,78,91,66,61,88,71,42,49,34,33,29,31,31,34,87,88,66,56,70,39,42,40,35,34,42,68,93,63,56,33,32,33,50,62,86,127

Sequence (107 aa):
MVFTGGGPLPVSSRALAQAEYDIRMEGGWEPPVDMERWIHLLVDARPHDRWRPHRVQLAEAWHEVDVIGTVVGLAEG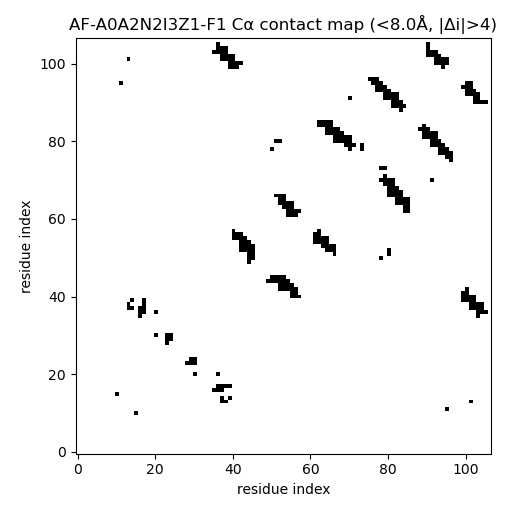ERGFRVRTRTGAEMTLVRERLGHWYADVRY